Protein AF-A0A640TWN6-F1 (afdb_monomer)

Structure (mmCIF, N/CA/C/O backbone):
data_AF-A0A640TWN6-F1
#
_entry.id   AF-A0A640TWN6-F1
#
loop_
_atom_site.group_PDB
_atom_site.id
_atom_site.type_symbol
_atom_site.label_atom_id
_atom_site.label_alt_id
_atom_site.label_comp_id
_atom_site.label_asym_id
_atom_site.label_entity_id
_atom_site.label_seq_id
_atom_site.pdbx_PDB_ins_code
_atom_site.Cartn_x
_atom_site.Cartn_y
_atom_site.Cartn_z
_atom_site.occupancy
_atom_site.B_iso_or_equiv
_atom_site.auth_seq_id
_atom_site.auth_comp_id
_atom_site.auth_asym_id
_atom_site.auth_atom_id
_atom_site.pdbx_PDB_model_num
ATOM 1 N N . MET A 1 1 ? 8.113 14.421 -9.078 1.00 37.25 1 MET A N 1
ATOM 2 C CA . MET A 1 1 ? 9.208 13.517 -8.653 1.00 37.25 1 MET A CA 1
ATOM 3 C C . MET A 1 1 ? 10.520 14.207 -8.998 1.00 37.25 1 MET A C 1
ATOM 5 O O . MET A 1 1 ? 10.650 14.630 -10.138 1.00 37.25 1 MET A O 1
ATOM 9 N N . PHE A 1 2 ? 11.437 14.415 -8.048 1.00 28.30 2 PHE A N 1
ATOM 10 C CA . PHE A 1 2 ? 12.719 15.069 -8.345 1.00 28.30 2 PHE A CA 1
ATOM 11 C C . PHE A 1 2 ? 13.556 14.179 -9.283 1.00 28.30 2 PHE A C 1
ATOM 13 O O . PHE A 1 2 ? 13.726 12.994 -8.978 1.00 28.30 2 PHE A O 1
ATOM 20 N N . PRO A 1 3 ? 14.068 14.694 -10.416 1.00 33.91 3 PRO A N 1
ATOM 21 C CA . PRO A 1 3 ? 14.963 13.929 -11.277 1.00 33.91 3 PRO A CA 1
ATOM 22 C C . PRO A 1 3 ? 16.206 13.489 -10.488 1.00 33.91 3 PRO A C 1
ATOM 24 O O . PRO A 1 3 ? 16.876 14.318 -9.882 1.00 33.91 3 PRO A O 1
ATOM 27 N N . GLY A 1 4 ? 16.508 12.188 -10.480 1.00 40.34 4 GLY A N 1
ATOM 28 C CA . GLY A 1 4 ? 17.754 11.648 -9.913 1.00 40.34 4 GLY A CA 1
ATOM 29 C C . GLY A 1 4 ? 17.716 11.190 -8.449 1.00 40.34 4 GLY A C 1
ATOM 30 O O . GLY A 1 4 ? 18.694 10.609 -7.997 1.00 40.34 4 GLY A O 1
ATOM 31 N N . LEU A 1 5 ? 16.606 11.362 -7.721 1.00 41.44 5 LEU A N 1
ATOM 32 C CA . LEU A 1 5 ? 16.468 10.893 -6.334 1.00 41.44 5 LEU A CA 1
ATOM 33 C C . LEU A 1 5 ? 15.311 9.894 -6.208 1.00 41.44 5 LEU A C 1
ATOM 35 O O . LEU A 1 5 ? 14.142 10.276 -6.187 1.00 41.44 5 LEU A O 1
ATOM 39 N N . THR A 1 6 ? 15.640 8.604 -6.089 1.00 56.03 6 THR A N 1
ATOM 40 C CA . THR A 1 6 ? 14.695 7.597 -5.583 1.00 56.03 6 THR A CA 1
ATOM 41 C C . THR A 1 6 ? 14.869 7.543 -4.070 1.00 56.03 6 THR A C 1
ATOM 43 O O . THR A 1 6 ? 15.888 7.057 -3.595 1.00 56.03 6 THR A O 1
ATOM 46 N N . ARG A 1 7 ? 13.903 8.062 -3.307 1.00 61.28 7 ARG A N 1
ATOM 47 C CA . ARG A 1 7 ? 13.854 7.850 -1.854 1.00 61.28 7 ARG A CA 1
ATOM 48 C C . ARG A 1 7 ? 12.905 6.692 -1.565 1.00 61.28 7 ARG A C 1
ATOM 50 O O . ARG A 1 7 ? 11.763 6.721 -2.021 1.00 61.28 7 ARG A O 1
ATOM 57 N N . GLY A 1 8 ? 13.393 5.683 -0.849 1.00 62.00 8 GLY A N 1
ATOM 58 C CA . GLY A 1 8 ? 12.539 4.679 -0.223 1.00 62.00 8 GLY A CA 1
ATOM 59 C C . GLY A 1 8 ? 11.926 5.269 1.042 1.00 62.00 8 GLY A C 1
ATOM 60 O O . GLY A 1 8 ? 12.603 5.990 1.772 1.00 62.00 8 GLY A O 1
ATOM 61 N N . LEU A 1 9 ? 10.643 5.010 1.270 1.00 73.19 9 LEU A N 1
ATOM 62 C CA . LEU A 1 9 ? 10.047 5.200 2.590 1.00 73.19 9 LEU A CA 1
ATOM 63 C C . LEU A 1 9 ? 10.337 3.945 3.426 1.00 73.19 9 LEU A C 1
ATOM 65 O O . LEU A 1 9 ? 10.443 2.870 2.833 1.00 73.19 9 LEU A O 1
ATOM 69 N N . PRO A 1 10 ? 10.440 4.055 4.763 1.00 74.00 10 PRO A N 1
ATOM 70 C CA . PRO A 1 10 ? 10.691 2.902 5.633 1.00 74.00 10 PRO A CA 1
ATOM 71 C C . PRO A 1 10 ? 9.535 1.889 5.624 1.00 74.00 10 PRO A C 1
ATOM 73 O O . PRO A 1 10 ? 9.707 0.749 6.030 1.00 74.00 10 PRO A O 1
ATOM 76 N N . VAL A 1 11 ? 8.361 2.294 5.131 1.00 79.06 11 VAL A N 1
ATOM 77 C CA . VAL A 1 11 ? 7.188 1.440 4.926 1.00 79.06 11 VAL A CA 1
ATOM 78 C C . VAL A 1 11 ? 6.479 1.805 3.614 1.00 79.06 11 VAL A C 1
ATOM 80 O O . VAL A 1 11 ? 6.608 2.943 3.142 1.00 79.06 11 VAL A O 1
ATOM 83 N N . PRO A 1 12 ? 5.710 0.881 3.002 1.00 86.56 12 PRO A N 1
ATOM 84 C CA . PRO A 1 12 ? 4.922 1.186 1.812 1.00 86.56 12 PRO A CA 1
ATOM 85 C C . PRO A 1 12 ? 3.958 2.364 2.052 1.00 86.56 12 PRO A C 1
ATOM 87 O O . PRO A 1 12 ? 3.187 2.329 3.010 1.00 86.56 12 PRO A O 1
ATOM 90 N N . PRO A 1 13 ? 3.936 3.401 1.192 1.00 87.56 13 PRO A N 1
ATOM 91 C CA . PRO A 1 13 ? 2.955 4.474 1.318 1.00 87.56 13 PRO A CA 1
ATOM 92 C C . PRO A 1 13 ? 1.537 3.985 0.970 1.00 87.56 13 PRO A C 1
ATOM 94 O O . PRO A 1 13 ? 1.388 3.031 0.196 1.00 87.56 13 PRO A O 1
ATOM 97 N N . PRO A 1 14 ? 0.479 4.695 1.409 1.00 88.75 14 PRO A N 1
ATOM 98 C CA . PRO A 1 14 ? -0.906 4.350 1.076 1.00 88.75 14 PRO A CA 1
ATOM 99 C C . PRO A 1 14 ? -1.169 4.212 -0.429 1.00 88.75 14 PRO A C 1
ATOM 101 O O . PRO A 1 14 ? -1.920 3.335 -0.848 1.00 88.75 14 PRO A O 1
ATOM 104 N N . SER A 1 15 ? -0.519 5.026 -1.266 1.00 89.62 15 SER A N 1
ATOM 105 C CA . SER A 1 15 ? -0.602 4.904 -2.729 1.00 89.62 15 SER A CA 1
ATOM 106 C C . SER A 1 15 ? -0.089 3.560 -3.262 1.00 89.62 15 SER A C 1
ATOM 108 O O . SER A 1 15 ? -0.692 3.014 -4.188 1.00 89.62 15 SER A O 1
ATOM 110 N N . THR A 1 16 ? 0.966 2.993 -2.668 1.00 91.62 16 THR A N 1
ATOM 111 C CA . THR A 1 16 ? 1.458 1.648 -3.010 1.00 91.62 16 THR A CA 1
ATOM 112 C C . THR A 1 16 ? 0.412 0.594 -2.671 1.00 91.62 16 THR A C 1
ATOM 114 O O . THR A 1 16 ? 0.106 -0.253 -3.509 1.00 91.62 16 THR A O 1
ATOM 117 N N . VAL A 1 17 ? -0.195 0.684 -1.484 1.00 93.56 17 VAL A N 1
ATOM 118 C CA . VAL A 1 17 ? -1.254 -0.246 -1.066 1.00 93.56 17 VAL A CA 1
ATOM 119 C C . VAL A 1 17 ? -2.485 -0.109 -1.964 1.00 93.56 17 VAL A C 1
ATOM 121 O O . VAL A 1 17 ? -3.016 -1.114 -2.419 1.00 93.56 17 VAL A O 1
ATOM 124 N N . ARG A 1 18 ? -2.892 1.106 -2.351 1.00 93.44 18 ARG A N 1
ATOM 125 C CA . ARG A 1 18 ? -3.980 1.298 -3.331 1.00 93.44 18 ARG A CA 1
ATOM 126 C C . ARG A 1 18 ? -3.682 0.652 -4.678 1.00 93.44 18 ARG A C 1
ATOM 128 O O . ARG A 1 18 ? -4.575 0.045 -5.263 1.00 93.44 18 ARG A O 1
ATOM 135 N N . GLY A 1 19 ? -2.442 0.754 -5.155 1.00 94.00 19 GLY A N 1
ATOM 136 C CA . GLY A 1 19 ? -1.997 0.060 -6.363 1.00 94.00 19 GLY A CA 1
ATOM 137 C C . GLY A 1 19 ? -2.100 -1.462 -6.234 1.00 94.00 19 GLY A C 1
ATOM 138 O O . GLY A 1 19 ? -2.551 -2.123 -7.167 1.00 94.00 19 GLY A O 1
ATOM 139 N N . LEU A 1 20 ? -1.751 -2.011 -5.067 1.00 96.06 20 LEU A N 1
ATOM 140 C CA . LEU A 1 20 ? -1.912 -3.432 -4.751 1.00 96.06 20 LEU A CA 1
ATOM 141 C C . LEU A 1 20 ? -3.390 -3.858 -4.760 1.00 96.06 20 LEU A C 1
ATOM 143 O O . LEU A 1 20 ? -3.728 -4.862 -5.385 1.00 96.06 20 LEU A O 1
ATOM 147 N N . LEU A 1 21 ? -4.277 -3.093 -4.113 1.00 96.44 21 LEU A N 1
ATOM 148 C CA . LEU A 1 21 ? -5.715 -3.392 -4.085 1.00 96.44 21 LEU A CA 1
ATOM 149 C C . LEU A 1 21 ? -6.327 -3.339 -5.494 1.00 96.44 21 LEU A C 1
ATOM 151 O O . LEU A 1 21 ? -7.067 -4.242 -5.882 1.00 96.44 21 LEU A O 1
ATOM 155 N N . ALA A 1 22 ? -5.963 -2.324 -6.282 1.00 95.88 22 ALA A N 1
ATOM 156 C CA . ALA A 1 22 ? -6.355 -2.196 -7.683 1.00 95.88 22 ALA A CA 1
ATOM 157 C C . ALA A 1 22 ? -5.858 -3.382 -8.531 1.00 95.88 22 ALA A C 1
ATOM 159 O O . ALA A 1 22 ? -6.600 -3.903 -9.360 1.00 95.88 22 ALA A O 1
ATOM 160 N N . ALA A 1 23 ? -4.636 -3.872 -8.284 1.00 96.00 23 ALA A N 1
ATOM 161 C CA . ALA A 1 23 ? -4.098 -5.064 -8.942 1.00 96.00 23 ALA A CA 1
ATOM 162 C C . ALA A 1 23 ? -4.853 -6.349 -8.601 1.00 96.00 23 ALA A C 1
ATOM 164 O O . ALA A 1 23 ? -5.101 -7.173 -9.488 1.00 96.00 23 ALA A O 1
ATOM 165 N N . ALA A 1 24 ? -5.271 -6.502 -7.345 1.00 97.12 24 ALA A N 1
ATOM 166 C CA . ALA A 1 24 ? -6.106 -7.622 -6.941 1.00 97.12 24 ALA A CA 1
ATOM 167 C C . ALA A 1 24 ? -7.456 -7.594 -7.676 1.00 97.12 24 ALA A C 1
ATOM 169 O O . ALA A 1 24 ? -7.838 -8.591 -8.291 1.00 97.12 24 ALA A O 1
ATOM 170 N N . THR A 1 25 ? -8.153 -6.453 -7.665 1.00 97.50 25 THR A N 1
ATOM 171 C CA . THR A 1 25 ? -9.507 -6.323 -8.233 1.00 97.50 25 THR A CA 1
ATOM 172 C C . THR A 1 25 ? -9.540 -6.186 -9.754 1.00 97.50 25 THR A C 1
ATOM 174 O O . THR A 1 25 ? -10.562 -6.491 -10.367 1.00 97.50 25 THR A O 1
ATOM 177 N N . GLY A 1 26 ? -8.445 -5.746 -10.376 1.00 96.38 26 GLY A N 1
ATOM 178 C CA . GLY A 1 26 ? -8.407 -5.359 -11.787 1.00 96.38 26 GLY A CA 1
ATOM 179 C C . GLY A 1 26 ? -9.091 -4.020 -12.071 1.00 96.38 26 GLY A C 1
ATOM 180 O O . GLY A 1 26 ? -9.403 -3.730 -13.226 1.00 96.38 26 GLY A O 1
ATOM 181 N N . ALA A 1 27 ? -9.365 -3.220 -11.038 1.00 94.25 27 ALA A N 1
ATOM 182 C CA . ALA A 1 27 ? -9.891 -1.873 -11.197 1.00 94.25 27 ALA A CA 1
ATOM 183 C C . ALA A 1 27 ? -8.756 -0.897 -11.559 1.00 94.25 27 ALA A C 1
ATOM 185 O O . ALA A 1 27 ? -7.642 -1.051 -11.065 1.00 94.25 27 ALA A O 1
ATOM 186 N N . PRO A 1 28 ? -9.006 0.147 -12.368 1.00 89.88 28 PRO A N 1
ATOM 187 C CA . PRO A 1 28 ? -7.985 1.153 -12.679 1.00 89.88 28 PRO A CA 1
ATOM 188 C C . PRO A 1 28 ? -7.519 1.928 -11.435 1.00 89.88 28 PRO A C 1
ATOM 190 O O . PRO A 1 28 ? -6.378 2.383 -11.371 1.00 89.88 28 PRO A O 1
ATOM 193 N N . CYS A 1 29 ? -8.393 2.065 -10.438 1.00 88.88 29 CYS A N 1
ATOM 194 C CA . CYS A 1 29 ? -8.094 2.599 -9.117 1.00 88.88 29 CYS A CA 1
ATOM 195 C C . CYS A 1 29 ? -9.009 1.941 -8.073 1.00 88.88 29 CYS A C 1
ATOM 197 O O . CYS A 1 29 ? -10.123 1.533 -8.395 1.00 88.88 29 CYS A O 1
ATOM 199 N N . GLU A 1 30 ? -8.546 1.848 -6.823 1.00 92.44 30 GLU A N 1
ATOM 200 C CA . GLU A 1 30 ? -9.344 1.337 -5.703 1.00 92.44 30 GLU A CA 1
ATOM 201 C C . GLU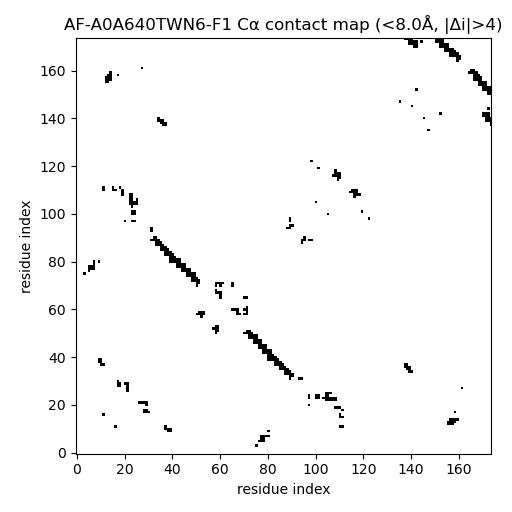 A 1 30 ? -9.425 2.399 -4.595 1.00 92.44 30 GLU A C 1
ATOM 203 O O . GLU A 1 30 ? -8.418 2.798 -3.989 1.00 92.44 30 GLU A O 1
ATOM 208 N N . SER A 1 31 ? -10.638 2.912 -4.380 1.00 87.62 31 SER A N 1
ATOM 209 C CA . SER A 1 31 ? -10.920 4.023 -3.465 1.00 87.62 31 SER A CA 1
ATOM 210 C C . SER A 1 31 ? -11.325 3.569 -2.069 1.00 87.62 31 SER A C 1
ATOM 212 O O . SER A 1 31 ? -11.431 4.420 -1.187 1.00 87.62 31 SER A O 1
ATOM 214 N N . LEU A 1 32 ? -11.522 2.262 -1.855 1.00 91.19 32 LEU A N 1
ATOM 215 C CA . LEU A 1 32 ? -11.826 1.695 -0.545 1.00 91.19 32 LEU A CA 1
ATOM 216 C C . LEU A 1 32 ? -10.888 2.269 0.533 1.00 91.19 32 LEU A C 1
ATOM 218 O O . LEU A 1 32 ? -9.668 2.360 0.347 1.00 91.19 32 LEU A O 1
ATOM 222 N N . ALA A 1 33 ? -11.473 2.714 1.644 1.00 88.88 33 ALA A N 1
ATOM 223 C CA . ALA A 1 33 ? -10.721 3.053 2.843 1.00 88.88 33 ALA A CA 1
ATOM 224 C C . ALA A 1 33 ? -10.194 1.763 3.479 1.00 88.88 33 ALA A C 1
ATOM 226 O O . ALA A 1 33 ? -10.912 0.771 3.533 1.00 88.88 33 ALA A O 1
ATOM 227 N N . PHE A 1 34 ? -8.955 1.771 3.954 1.00 90.25 34 PHE A N 1
ATOM 228 C CA . PHE A 1 34 ? -8.326 0.611 4.576 1.00 90.25 34 PHE A CA 1
ATOM 229 C C . PHE A 1 34 ? -7.481 1.054 5.768 1.00 90.25 34 PHE A C 1
ATOM 231 O O . PHE A 1 34 ? -6.969 2.174 5.782 1.00 90.25 34 PHE A O 1
ATOM 238 N N . GLY A 1 35 ? -7.328 0.162 6.744 1.00 87.44 35 GLY A N 1
ATOM 239 C CA . GLY A 1 35 ? -6.277 0.260 7.755 1.00 87.44 35 GLY A CA 1
ATOM 240 C C . GLY A 1 35 ? -5.032 -0.477 7.273 1.00 87.44 35 GLY A C 1
ATOM 241 O O . GLY A 1 35 ? -5.149 -1.442 6.51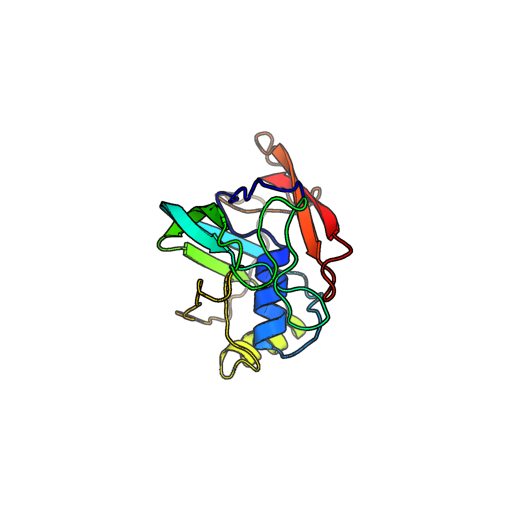5 1.00 87.44 35 GLY A O 1
ATOM 242 N N . MET A 1 36 ? -3.844 -0.060 7.707 1.00 87.69 36 MET A N 1
ATOM 243 C CA . MET A 1 36 ? -2.613 -0.791 7.405 1.00 87.69 36 MET A CA 1
ATOM 244 C C . MET A 1 36 ? -1.578 -0.692 8.521 1.00 87.69 36 MET A C 1
ATOM 246 O O . MET A 1 36 ? -1.474 0.329 9.196 1.00 87.69 36 MET A O 1
ATOM 250 N N . THR A 1 37 ? -0.776 -1.742 8.652 1.00 85.56 37 THR A N 1
ATOM 251 C CA . THR A 1 37 ? 0.495 -1.731 9.380 1.00 85.56 37 THR A CA 1
ATOM 252 C C . THR A 1 37 ? 1.535 -2.442 8.531 1.00 85.56 37 THR A C 1
ATOM 254 O O . THR A 1 37 ? 1.201 -3.352 7.764 1.00 85.56 37 THR A O 1
ATOM 257 N N . ALA A 1 38 ? 2.781 -2.002 8.626 1.00 86.69 38 ALA A N 1
ATOM 258 C CA . ALA A 1 38 ? 3.869 -2.606 7.888 1.00 86.69 38 ALA A CA 1
ATOM 259 C C . ALA A 1 38 ? 5.173 -2.513 8.667 1.00 86.69 38 ALA A C 1
ATOM 261 O O . ALA A 1 38 ? 5.394 -1.567 9.423 1.00 86.69 38 ALA A O 1
ATOM 262 N N . TRP A 1 39 ? 6.042 -3.480 8.420 1.00 86.31 39 TRP A N 1
ATOM 263 C CA . TRP A 1 39 ? 7.421 -3.485 8.881 1.00 86.31 39 TRP A CA 1
ATOM 264 C C . TRP A 1 39 ? 8.290 -4.208 7.848 1.00 86.31 39 TRP A C 1
ATOM 266 O O . TRP A 1 39 ? 7.781 -4.863 6.936 1.00 86.31 39 TRP A O 1
ATOM 276 N N . SER A 1 40 ? 9.603 -4.049 7.951 1.00 90.50 40 SER A N 1
ATOM 277 C CA . SER A 1 40 ? 10.572 -4.706 7.075 1.00 90.50 40 SER A CA 1
ATOM 278 C C . SER A 1 40 ? 11.703 -5.302 7.894 1.00 90.50 40 SER A C 1
ATOM 280 O O . SER A 1 40 ? 12.115 -4.712 8.891 1.00 90.50 40 SER A O 1
ATOM 282 N N . GLU A 1 41 ? 12.236 -6.432 7.446 1.00 93.19 41 GLU A N 1
ATOM 283 C CA . GLU A 1 41 ? 13.383 -7.098 8.078 1.00 93.19 41 GLU A CA 1
ATOM 284 C C . GLU A 1 41 ? 14.705 -6.349 7.855 1.00 93.19 41 GLU A C 1
ATOM 286 O O . GLU A 1 41 ? 15.650 -6.509 8.625 1.00 93.19 41 GLU A O 1
ATOM 291 N N . GLY A 1 42 ? 14.777 -5.515 6.816 1.00 90.75 42 GLY A N 1
ATOM 292 C CA . GLY A 1 42 ? 15.961 -4.718 6.517 1.00 90.75 42 GLY A CA 1
ATOM 293 C C . GLY A 1 42 ? 15.789 -3.821 5.298 1.00 90.75 42 GLY A C 1
ATOM 294 O O . GLY A 1 42 ? 14.717 -3.756 4.687 1.00 90.75 42 GLY A O 1
ATOM 295 N N . ASP A 1 43 ? 16.869 -3.138 4.941 1.00 92.31 43 ASP A N 1
ATOM 296 C CA . ASP A 1 43 ? 16.953 -2.240 3.799 1.00 92.31 43 ASP A CA 1
ATOM 297 C C . ASP A 1 43 ? 18.310 -2.344 3.086 1.00 92.31 43 ASP A C 1
ATOM 299 O O . ASP A 1 43 ? 19.279 -2.910 3.594 1.00 92.31 43 ASP A O 1
ATOM 303 N N . GLY A 1 44 ? 18.367 -1.826 1.862 1.00 90.50 44 GLY A N 1
ATOM 304 C CA . GLY A 1 44 ? 19.573 -1.829 1.046 1.00 90.50 44 GLY A CA 1
ATOM 305 C C . GLY A 1 44 ? 19.491 -0.870 -0.134 1.00 90.50 44 GLY A C 1
ATOM 306 O O . GLY A 1 44 ? 18.486 -0.188 -0.348 1.00 90.50 44 GLY A O 1
ATOM 307 N N . VAL A 1 45 ?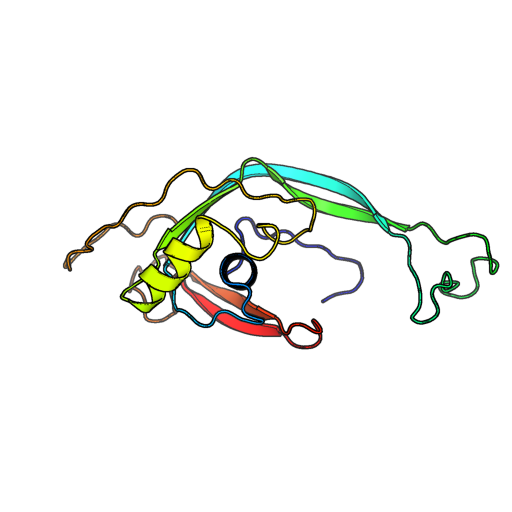 20.562 -0.816 -0.928 1.00 90.06 45 VAL A N 1
ATOM 308 C CA . VAL A 1 45 ? 20.640 0.003 -2.145 1.00 90.06 45 VAL A CA 1
ATOM 309 C C . VAL A 1 45 ? 21.057 -0.873 -3.316 1.00 90.06 45 VAL A C 1
ATOM 311 O O . VAL A 1 45 ? 22.124 -1.477 -3.297 1.00 90.06 45 VAL A O 1
ATOM 314 N N . ASP A 1 46 ? 20.210 -0.915 -4.339 1.00 87.06 46 ASP A N 1
ATOM 315 C CA . ASP A 1 46 ? 20.462 -1.615 -5.595 1.00 87.06 46 ASP A CA 1
ATOM 316 C C . ASP A 1 46 ? 21.042 -0.654 -6.646 1.00 87.06 46 ASP A C 1
ATOM 318 O O . ASP A 1 46 ? 20.714 0.539 -6.670 1.00 87.06 46 ASP A O 1
ATOM 322 N N . ALA A 1 47 ? 21.900 -1.169 -7.523 1.00 87.19 47 ALA A N 1
ATOM 323 C CA . ALA A 1 47 ? 22.421 -0.456 -8.681 1.00 87.19 47 ALA A CA 1
ATOM 324 C C . ALA A 1 47 ? 21.584 -0.823 -9.915 1.00 87.19 47 ALA A C 1
ATOM 326 O O . ALA A 1 47 ? 21.905 -1.741 -10.666 1.00 87.19 47 ALA A O 1
ATOM 327 N N . GLU A 1 48 ? 20.504 -0.077 -10.148 1.00 81.75 48 GLU A N 1
ATOM 328 C CA . GLU A 1 48 ? 19.608 -0.336 -11.271 1.00 81.75 48 GLU A CA 1
ATOM 329 C C . GLU A 1 48 ? 20.164 0.280 -12.559 1.00 81.75 48 GLU A C 1
ATOM 331 O O . GLU A 1 48 ? 20.531 1.458 -12.621 1.00 81.75 48 GLU A O 1
ATOM 336 N N . THR A 1 49 ? 20.163 -0.512 -13.624 1.00 81.50 49 THR A N 1
ATOM 337 C CA . THR A 1 49 ? 20.532 -0.045 -14.955 1.00 81.50 49 THR A CA 1
ATOM 338 C C . THR A 1 49 ? 19.313 0.537 -15.669 1.00 81.50 49 THR A C 1
ATOM 340 O O . THR A 1 49 ? 18.371 -0.171 -16.013 1.00 81.50 49 THR A O 1
ATOM 343 N N . TYR A 1 50 ? 19.324 1.847 -15.914 1.00 74.44 50 TYR A N 1
ATOM 344 C CA . TYR A 1 50 ? 18.263 2.553 -16.623 1.00 74.44 50 TYR A CA 1
ATOM 345 C C . TYR A 1 50 ? 18.615 2.741 -18.102 1.00 74.44 50 TYR A C 1
ATOM 347 O O . TYR A 1 50 ? 19.611 3.385 -18.444 1.00 74.44 50 TYR A O 1
ATOM 355 N N . HIS A 1 51 ? 17.751 2.225 -18.975 1.00 75.88 51 HIS A N 1
ATOM 356 C CA . HIS A 1 51 ? 17.831 2.397 -20.422 1.00 75.88 51 HIS A CA 1
ATOM 357 C C . HIS A 1 51 ? 16.742 3.382 -20.866 1.00 75.88 51 HIS A C 1
ATOM 359 O O . HIS A 1 51 ? 15.582 2.984 -20.977 1.00 75.88 51 HIS A O 1
ATOM 365 N N . PRO A 1 52 ? 17.061 4.670 -21.081 1.00 68.31 52 PRO A N 1
ATOM 366 C CA . PRO A 1 52 ? 16.079 5.609 -21.594 1.00 68.31 52 PRO A CA 1
ATOM 367 C C . PRO A 1 52 ? 15.666 5.200 -23.011 1.00 68.31 52 PRO A C 1
ATOM 369 O O . PRO A 1 52 ? 16.513 4.920 -23.861 1.00 68.31 52 PRO A O 1
ATOM 372 N N . ILE A 1 53 ? 14.358 5.189 -23.247 1.00 69.25 53 ILE A N 1
ATOM 373 C CA . ILE A 1 53 ? 13.738 4.987 -24.554 1.00 69.25 53 ILE A CA 1
ATOM 374 C C . ILE A 1 53 ? 12.735 6.131 -24.727 1.00 69.25 53 ILE A C 1
ATOM 376 O O . ILE A 1 53 ? 12.005 6.454 -23.787 1.00 69.25 53 ILE A O 1
ATOM 380 N N . ASP A 1 54 ? 12.752 6.799 -25.876 1.00 64.56 54 ASP A N 1
ATOM 381 C CA . ASP A 1 54 ? 11.792 7.846 -26.210 1.00 64.56 54 ASP A CA 1
ATOM 382 C C . ASP A 1 54 ? 10.459 7.258 -26.705 1.00 64.56 54 ASP A C 1
ATOM 384 O O . ASP A 1 54 ? 10.292 6.045 -26.839 1.00 64.56 54 ASP A O 1
ATOM 388 N N . ALA A 1 55 ? 9.482 8.125 -26.981 1.00 65.56 55 ALA A N 1
ATOM 389 C CA . ALA A 1 55 ? 8.156 7.709 -27.440 1.00 65.56 55 ALA A CA 1
ATOM 390 C C . ALA A 1 55 ? 8.165 6.970 -28.796 1.00 65.56 55 ALA A C 1
ATOM 392 O O . ALA A 1 55 ? 7.178 6.327 -29.141 1.00 65.56 55 ALA A O 1
ATOM 393 N N . THR A 1 56 ? 9.261 7.051 -29.557 1.00 69.12 56 THR A N 1
ATOM 394 C CA . THR A 1 56 ? 9.441 6.367 -30.846 1.00 69.12 56 THR A CA 1
ATOM 395 C C . THR A 1 56 ? 10.169 5.028 -30.713 1.00 69.12 56 THR A C 1
ATOM 397 O O . THR A 1 56 ? 10.368 4.335 -31.708 1.00 69.12 56 THR A O 1
ATOM 400 N N . GLY A 1 57 ? 10.555 4.636 -29.494 1.00 61.12 57 GLY A N 1
ATOM 401 C CA . GLY A 1 57 ? 11.332 3.422 -29.254 1.00 61.12 57 GLY A CA 1
ATOM 402 C C . GLY A 1 57 ? 12.842 3.609 -29.445 1.00 61.12 57 GLY A C 1
ATOM 403 O O . GLY A 1 57 ? 13.591 2.638 -29.337 1.00 61.12 57 GLY A O 1
ATOM 404 N N . LEU A 1 58 ? 13.308 4.832 -29.715 1.00 62.91 58 LEU A N 1
ATOM 405 C CA .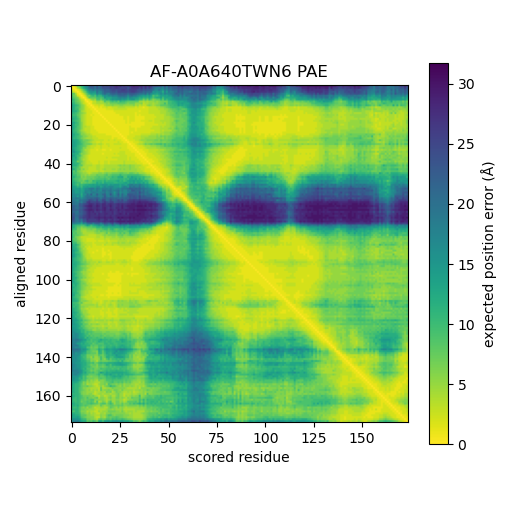 LEU A 1 58 ? 14.719 5.140 -29.935 1.00 62.91 58 LEU A CA 1
ATOM 406 C C . LEU A 1 58 ? 15.390 5.572 -28.629 1.00 62.91 58 LEU A C 1
ATOM 408 O O . LEU A 1 58 ? 14.746 6.037 -27.692 1.00 62.91 58 LEU A O 1
ATOM 412 N N . ASN A 1 59 ? 16.710 5.399 -28.537 1.00 57.69 59 ASN A N 1
ATOM 413 C CA . ASN A 1 59 ? 17.465 5.863 -27.375 1.00 57.69 59 ASN A CA 1
ATOM 414 C C . ASN A 1 59 ? 17.644 7.387 -27.480 1.00 57.69 59 ASN A C 1
ATOM 416 O O . ASN A 1 59 ? 18.365 7.833 -28.381 1.00 57.69 59 ASN A O 1
ATOM 420 N N . PRO A 1 60 ? 17.029 8.197 -26.598 1.00 59.06 60 PRO A N 1
ATOM 421 C CA . PRO A 1 60 ? 17.208 9.631 -26.653 1.00 59.06 60 PRO A CA 1
ATOM 422 C C . PRO A 1 60 ? 18.650 9.919 -26.251 1.00 59.06 60 PRO A C 1
ATOM 424 O O . PRO A 1 60 ? 19.064 9.653 -25.121 1.00 59.06 60 PRO A O 1
ATOM 427 N N . ALA A 1 61 ? 19.433 10.459 -27.182 1.00 55.09 61 ALA A N 1
ATOM 428 C CA . ALA A 1 61 ? 20.759 10.970 -26.886 1.00 55.09 61 ALA A CA 1
ATOM 429 C C . ALA A 1 61 ? 20.627 12.075 -25.828 1.00 55.09 61 ALA A C 1
ATOM 431 O O . ALA A 1 61 ? 20.313 13.224 -26.139 1.00 55.09 61 ALA A O 1
ATOM 432 N N . VAL A 1 62 ? 20.836 11.737 -24.555 1.00 49.56 62 VAL A N 1
ATOM 433 C CA . VAL A 1 62 ? 20.759 12.717 -23.472 1.00 49.56 62 VAL A CA 1
ATOM 434 C C . VAL A 1 62 ? 21.874 13.744 -23.694 1.00 49.56 62 VAL A C 1
ATOM 436 O O . VAL A 1 62 ? 23.061 13.411 -23.688 1.00 49.56 62 VAL A O 1
ATOM 439 N N . SER A 1 63 ? 21.493 15.008 -23.911 1.00 44.47 63 SER A N 1
ATOM 440 C CA . SER A 1 63 ? 22.407 16.159 -23.982 1.00 44.47 63 SER A CA 1
ATOM 441 C C . SER A 1 63 ? 23.444 16.132 -25.127 1.00 44.47 63 SER A C 1
ATOM 443 O O . SER A 1 63 ? 24.507 16.740 -24.999 1.00 44.47 63 SER A O 1
ATOM 445 N N . GLY A 1 64 ? 23.201 15.420 -26.234 1.00 44.88 64 GLY A N 1
ATOM 446 C CA . GLY A 1 64 ? 24.109 15.419 -27.400 1.00 44.88 64 GLY A CA 1
ATOM 447 C C . GLY A 1 64 ? 25.500 14.811 -27.147 1.00 44.88 64 GLY A C 1
ATOM 448 O O . GLY A 1 64 ? 26.377 14.890 -28.002 1.00 44.88 64 GLY A O 1
ATOM 449 N N . ARG A 1 65 ? 25.713 14.183 -25.982 1.00 46.09 65 ARG A N 1
ATOM 450 C CA . ARG A 1 65 ? 26.989 13.565 -25.574 1.00 46.09 65 ARG A CA 1
ATOM 451 C C . ARG A 1 65 ? 27.094 12.083 -25.920 1.00 46.09 65 ARG A C 1
ATOM 453 O O . ARG A 1 65 ? 28.133 11.466 -25.706 1.00 46.09 65 ARG A O 1
ATOM 460 N N . VAL A 1 66 ? 26.028 11.511 -26.465 1.00 49.03 66 VAL A N 1
ATOM 461 C CA . VAL A 1 66 ? 25.935 10.095 -26.801 1.00 49.03 66 VAL A CA 1
ATOM 462 C C . VAL A 1 66 ? 25.514 9.996 -28.265 1.00 49.03 66 VAL A C 1
ATOM 464 O O . VAL A 1 66 ? 24.461 10.507 -28.635 1.00 49.03 66 VAL A O 1
ATOM 467 N N . ARG A 1 67 ? 26.360 9.400 -29.121 1.00 45.88 67 ARG A N 1
ATOM 468 C CA . ARG A 1 67 ? 26.033 9.182 -30.543 1.00 45.88 67 ARG A CA 1
ATOM 469 C C . ARG A 1 67 ? 24.712 8.416 -30.648 1.00 45.88 67 ARG A C 1
ATOM 471 O O . ARG A 1 67 ? 24.540 7.418 -29.945 1.00 45.88 67 ARG A O 1
ATOM 478 N N . ALA A 1 68 ? 23.831 8.842 -31.556 1.00 44.84 68 ALA A N 1
ATOM 479 C CA . ALA A 1 68 ? 22.658 8.063 -31.946 1.00 44.84 68 ALA A CA 1
ATOM 480 C C . ALA A 1 68 ? 23.092 6.610 -32.229 1.00 44.84 68 ALA A C 1
ATOM 482 O O . ALA A 1 68 ? 24.015 6.379 -33.009 1.00 44.84 68 ALA A O 1
ATOM 483 N N . GLY A 1 69 ? 22.501 5.651 -31.512 1.00 46.75 69 GLY A N 1
ATOM 484 C CA . GLY A 1 69 ? 22.825 4.223 -31.618 1.00 46.75 69 GLY A CA 1
ATOM 485 C C . GLY A 1 69 ? 23.743 3.638 -30.533 1.00 46.75 69 GLY A C 1
ATOM 486 O O . GLY A 1 69 ? 23.763 2.421 -30.381 1.00 46.75 69 GLY A O 1
ATOM 487 N N . LYS A 1 70 ? 24.448 4.438 -29.717 1.00 46.69 70 LYS A N 1
ATOM 488 C CA . LYS A 1 70 ? 25.199 3.916 -28.556 1.00 46.69 70 LYS A CA 1
ATOM 489 C C . LYS A 1 70 ? 24.385 4.165 -27.293 1.00 46.69 70 LYS A C 1
ATOM 491 O O . LYS A 1 70 ? 24.518 5.211 -26.685 1.00 46.69 70 LYS A O 1
ATOM 496 N N . GLY A 1 71 ? 23.480 3.251 -26.947 1.00 51.44 71 GLY A N 1
ATOM 497 C CA . GLY A 1 71 ? 22.484 3.492 -25.904 1.00 51.44 71 GLY A CA 1
ATOM 498 C C . GLY A 1 71 ? 23.081 3.995 -24.585 1.00 51.44 71 GLY A C 1
ATOM 499 O O . GLY A 1 71 ? 23.957 3.352 -24.010 1.00 51.44 71 GLY A O 1
ATOM 500 N N . GLY A 1 72 ? 22.624 5.163 -24.124 1.00 57.34 72 GLY A N 1
ATOM 501 C CA . GLY A 1 72 ? 23.092 5.801 -22.895 1.00 57.34 72 GLY A CA 1
ATOM 502 C C . GLY A 1 72 ? 22.578 5.066 -21.663 1.00 57.34 72 GLY A C 1
ATOM 503 O O . GLY A 1 72 ? 21.621 5.499 -21.026 1.00 57.34 72 GLY A O 1
ATOM 504 N N . MET A 1 73 ? 23.185 3.926 -21.352 1.00 66.62 73 MET A N 1
ATOM 505 C CA . MET A 1 73 ? 22.942 3.191 -20.120 1.00 66.62 73 MET A CA 1
ATOM 506 C C . MET A 1 73 ? 23.302 4.081 -18.925 1.00 66.62 73 MET A C 1
ATOM 508 O O . MET A 1 73 ? 24.441 4.527 -18.803 1.00 66.62 73 MET A O 1
ATOM 512 N N . THR A 1 74 ? 22.331 4.365 -18.059 1.00 74.25 74 THR A N 1
ATOM 513 C CA . THR A 1 74 ? 22.548 5.168 -16.850 1.00 74.25 74 THR A CA 1
ATOM 514 C C . THR A 1 74 ? 22.385 4.283 -15.626 1.00 74.25 74 THR A C 1
ATOM 516 O O . THR A 1 74 ? 21.302 3.753 -15.400 1.00 74.25 74 THR A O 1
ATOM 519 N N . LEU A 1 75 ? 23.428 4.148 -14.812 1.00 76.00 75 LEU A N 1
ATOM 520 C CA . LEU A 1 75 ? 23.309 3.505 -13.503 1.00 76.00 75 LEU A CA 1
ATOM 521 C C . LEU A 1 75 ? 22.577 4.433 -12.529 1.00 76.00 75 LEU A C 1
ATOM 523 O O . LEU A 1 75 ? 22.850 5.635 -12.474 1.00 76.00 75 LEU A O 1
ATOM 527 N N . ARG A 1 76 ? 21.641 3.880 -11.759 1.00 78.38 76 ARG A N 1
ATOM 528 C CA . ARG A 1 76 ? 20.887 4.586 -10.723 1.00 78.38 76 ARG A CA 1
ATOM 529 C C . ARG A 1 76 ? 20.939 3.809 -9.417 1.00 78.38 76 ARG A C 1
ATOM 531 O O . ARG A 1 76 ? 20.530 2.656 -9.368 1.00 78.38 76 ARG A O 1
ATOM 538 N N . SER A 1 77 ? 21.353 4.473 -8.345 1.00 82.38 77 SER A N 1
ATOM 539 C CA . SER A 1 77 ? 21.207 3.938 -6.991 1.00 82.38 77 SER A CA 1
ATOM 540 C C . SER A 1 77 ? 19.739 3.971 -6.572 1.00 82.38 77 SER A C 1
ATOM 542 O O . SER A 1 77 ? 19.088 5.021 -6.633 1.00 82.38 77 SER A O 1
ATOM 544 N N . ARG A 1 78 ? 19.207 2.827 -6.141 1.00 83.00 78 ARG A N 1
ATOM 545 C CA . ARG A 1 78 ? 17.818 2.683 -5.710 1.00 83.00 78 ARG A CA 1
ATOM 546 C C . ARG A 1 78 ? 17.708 1.997 -4.355 1.00 83.00 78 ARG A C 1
ATOM 548 O O . ARG A 1 78 ? 17.913 0.789 -4.279 1.00 83.00 78 ARG A O 1
ATOM 555 N N . PRO A 1 79 ? 17.287 2.729 -3.314 1.00 87.94 79 PRO A N 1
ATOM 556 C CA . PRO A 1 79 ? 16.942 2.122 -2.038 1.00 87.94 79 PRO A CA 1
ATOM 557 C C . PRO A 1 79 ? 15.822 1.088 -2.193 1.00 87.94 79 PRO A C 1
ATOM 559 O O . PRO A 1 79 ? 14.903 1.283 -2.998 1.00 87.94 79 PRO A O 1
ATOM 562 N N . PHE A 1 80 ? 15.868 0.007 -1.426 1.00 88.56 80 PHE A N 1
ATOM 563 C CA . PHE A 1 80 ? 14.811 -0.997 -1.319 1.00 88.56 80 PHE A CA 1
ATOM 564 C C . PHE A 1 80 ? 14.703 -1.529 0.109 1.00 88.56 80 PHE A C 1
ATOM 566 O O . PHE A 1 80 ? 15.633 -1.392 0.896 1.00 88.56 80 PHE A O 1
ATOM 573 N N . LEU A 1 81 ? 13.547 -2.111 0.420 1.00 90.44 81 LEU A N 1
ATOM 574 C CA . LEU A 1 81 ? 13.297 -2.822 1.670 1.00 90.44 81 LEU A CA 1
ATOM 575 C C . LEU A 1 81 ? 13.308 -4.327 1.389 1.00 90.44 81 LEU A C 1
ATOM 577 O O . LEU A 1 81 ? 12.851 -4.757 0.327 1.00 90.44 81 LEU A O 1
ATOM 581 N N . THR A 1 82 ? 13.795 -5.117 2.340 1.00 91.31 82 THR A N 1
ATOM 582 C CA . THR A 1 82 ? 13.812 -6.586 2.296 1.00 91.31 82 THR A CA 1
ATOM 583 C C . THR A 1 82 ? 12.846 -7.163 3.317 1.00 91.31 82 THR A C 1
ATOM 585 O O . THR A 1 82 ? 12.729 -6.614 4.411 1.00 91.31 82 THR A O 1
ATOM 588 N N . GLY A 1 83 ? 12.180 -8.272 2.976 1.00 91.62 83 GLY A N 1
ATOM 589 C CA . GLY A 1 83 ? 11.259 -8.948 3.898 1.00 91.62 83 GLY A CA 1
ATOM 590 C C . GLY A 1 83 ? 10.160 -8.004 4.382 1.00 91.62 83 GLY A C 1
ATOM 591 O O . GLY A 1 83 ? 10.026 -7.773 5.577 1.00 91.62 83 GLY A O 1
ATOM 592 N N . VAL A 1 84 ? 9.450 -7.352 3.452 1.00 91.75 84 VAL A N 1
ATOM 593 C CA . VAL A 1 84 ? 8.376 -6.415 3.806 1.00 91.75 84 VAL A CA 1
ATOM 594 C C . VAL A 1 84 ? 7.127 -7.197 4.184 1.00 91.75 84 VAL A C 1
ATOM 596 O O . VAL A 1 84 ? 6.548 -7.891 3.348 1.00 91.75 84 VAL A O 1
ATOM 599 N N . HIS A 1 85 ? 6.674 -6.996 5.414 1.00 92.38 85 HIS A N 1
ATOM 600 C CA . HIS A 1 85 ? 5.440 -7.547 5.953 1.00 92.38 85 HIS A CA 1
ATOM 601 C C . HIS A 1 85 ? 4.379 -6.453 5.985 1.00 92.38 85 HIS A C 1
ATOM 603 O O . HIS A 1 85 ? 4.605 -5.371 6.529 1.00 92.38 85 HIS A O 1
ATOM 609 N N . LEU A 1 86 ? 3.223 -6.714 5.375 1.00 91.69 86 LEU A N 1
ATOM 610 C CA . LEU A 1 86 ? 2.114 -5.766 5.265 1.00 91.69 86 LEU A CA 1
ATOM 611 C C . LEU A 1 86 ? 0.809 -6.448 5.675 1.00 91.69 86 LEU A C 1
ATOM 613 O O . LEU A 1 86 ? 0.363 -7.386 5.016 1.00 91.69 86 LEU A O 1
ATOM 617 N N . THR A 1 87 ? 0.145 -5.889 6.682 1.00 91.94 87 THR A N 1
ATOM 618 C CA . THR A 1 87 ? -1.223 -6.261 7.055 1.00 91.94 87 THR A CA 1
ATOM 619 C C . THR A 1 87 ? -2.169 -5.142 6.650 1.00 91.94 87 THR A C 1
ATOM 621 O O . THR A 1 87 ? -1.920 -3.971 6.941 1.00 91.94 87 THR A O 1
ATOM 624 N N . VAL A 1 88 ? -3.262 -5.501 5.971 1.00 92.06 88 VAL A N 1
ATOM 625 C CA . VAL A 1 88 ? -4.285 -4.558 5.506 1.00 92.06 88 VAL A CA 1
ATOM 626 C C . VAL A 1 88 ? -5.647 -4.978 6.040 1.00 92.06 88 VAL A C 1
ATOM 628 O O . VAL A 1 88 ? -6.098 -6.096 5.795 1.00 92.06 88 VAL A O 1
ATOM 631 N N . TRP A 1 89 ? -6.326 -4.058 6.719 1.00 92.31 89 TRP A N 1
ATOM 632 C CA . TRP A 1 89 ? -7.703 -4.236 7.170 1.00 92.31 89 TRP A CA 1
ATOM 633 C C . TRP A 1 89 ? -8.660 -3.591 6.175 1.00 92.31 89 TRP A C 1
ATOM 635 O O . TRP A 1 89 ? -8.561 -2.398 5.878 1.00 92.31 89 TRP A O 1
ATOM 645 N N . LEU A 1 90 ? -9.592 -4.393 5.664 1.00 94.19 90 LEU A N 1
ATOM 646 C CA . LEU A 1 90 ? -10.542 -4.007 4.626 1.00 94.19 90 LEU A CA 1
ATOM 647 C C . LEU A 1 90 ? -11.961 -4.004 5.223 1.00 94.19 90 LEU A C 1
ATOM 649 O O . LEU A 1 90 ? -12.523 -5.078 5.434 1.00 94.19 90 LEU A O 1
ATOM 653 N N . PRO A 1 91 ? -12.540 -2.831 5.531 1.00 92.62 91 PRO A N 1
ATOM 654 C CA . PRO A 1 91 ? -13.787 -2.743 6.276 1.00 92.62 91 PRO A CA 1
ATOM 655 C C . PRO A 1 91 ? -15.025 -3.016 5.411 1.00 92.62 91 PRO A C 1
ATOM 657 O O . PRO A 1 91 ? -15.139 -2.567 4.266 1.00 92.62 91 PRO A O 1
ATOM 660 N N . GLY A 1 92 ? -16.005 -3.688 6.017 1.00 92.69 92 GLY A N 1
ATOM 661 C CA . GLY A 1 92 ? -17.358 -3.842 5.486 1.00 92.69 92 GLY A CA 1
ATOM 662 C C . GLY A 1 92 ? -17.464 -4.657 4.193 1.00 92.69 92 GLY A C 1
ATOM 663 O O . GLY A 1 92 ? -16.539 -5.346 3.765 1.00 92.69 92 GLY A O 1
ATOM 664 N N . ARG A 1 93 ? -18.630 -4.555 3.542 1.00 93.00 93 ARG A N 1
ATOM 665 C CA . ARG A 1 93 ? -18.970 -5.351 2.347 1.00 93.00 93 ARG A CA 1
ATOM 666 C C . ARG A 1 93 ? -18.048 -5.085 1.155 1.00 93.00 93 ARG A C 1
ATOM 668 O O . ARG A 1 93 ? -17.709 -6.012 0.418 1.00 93.00 93 ARG A O 1
ATOM 675 N N . GLU A 1 94 ? -17.628 -3.834 0.970 1.00 93.88 94 GLU A N 1
ATOM 676 C CA . GLU A 1 94 ? -16.646 -3.483 -0.061 1.00 93.88 94 GLU A CA 1
ATOM 677 C C . GLU A 1 94 ? -15.269 -4.072 0.260 1.00 93.88 94 GLU A C 1
ATOM 679 O O . GLU A 1 94 ? -14.583 -4.561 -0.638 1.00 93.88 94 GLU A O 1
ATOM 684 N N . GLY A 1 95 ? -14.898 -4.127 1.542 1.00 95.19 95 GLY A N 1
ATOM 685 C CA . GLY A 1 95 ? -13.717 -4.849 1.990 1.00 95.19 95 GLY A CA 1
ATOM 686 C C . GLY A 1 95 ? -13.761 -6.332 1.639 1.00 95.19 95 GLY A C 1
ATOM 687 O O . GLY A 1 95 ? -12.814 -6.843 1.041 1.00 95.19 95 GLY A O 1
ATOM 688 N N . ASP A 1 96 ? -14.890 -7.004 1.879 1.00 94.56 96 ASP A N 1
ATOM 689 C CA . ASP A 1 96 ? -15.082 -8.410 1.499 1.00 94.56 96 ASP A CA 1
ATOM 690 C C . ASP A 1 96 ? -14.998 -8.636 -0.022 1.00 94.56 96 ASP A C 1
ATOM 692 O O . ASP A 1 96 ? -14.548 -9.692 -0.484 1.00 94.56 96 ASP A O 1
ATOM 696 N N . ARG A 1 97 ? -15.448 -7.670 -0.839 1.00 95.31 97 ARG A N 1
ATOM 697 C CA . ARG A 1 97 ? -15.287 -7.704 -2.306 1.00 95.31 97 ARG A CA 1
ATOM 698 C C . ARG A 1 97 ? -13.806 -7.704 -2.683 1.00 95.31 97 ARG A C 1
ATOM 700 O O . ARG A 1 97 ? -13.379 -8.561 -3.457 1.00 95.31 97 ARG A O 1
ATOM 707 N N . VAL A 1 98 ? -13.029 -6.782 -2.119 1.00 96.50 98 VAL A N 1
ATOM 708 C CA . VAL A 1 98 ? -11.592 -6.650 -2.398 1.00 96.50 98 VAL A CA 1
ATOM 709 C C . VAL A 1 98 ? -10.810 -7.854 -1.855 1.00 96.50 98 VAL A C 1
ATOM 711 O O . VAL A 1 98 ? -10.010 -8.442 -2.582 1.00 96.50 98 VAL A O 1
ATOM 714 N N . ALA A 1 99 ? -11.097 -8.304 -0.631 1.00 95.75 99 ALA A N 1
ATOM 715 C CA . ALA A 1 99 ? -10.453 -9.460 -0.004 1.00 95.75 99 ALA A CA 1
ATOM 716 C C . ALA A 1 99 ? -10.627 -10.753 -0.823 1.00 95.75 99 ALA A C 1
ATOM 718 O O . ALA A 1 99 ? -9.698 -11.556 -0.945 1.00 95.75 99 ALA A O 1
ATOM 719 N N . ARG A 1 100 ? -11.799 -10.952 -1.445 1.00 95.56 100 ARG A N 1
ATOM 720 C CA . ARG A 1 100 ? -12.043 -12.090 -2.349 1.00 95.56 100 ARG A CA 1
ATOM 721 C C . ARG A 1 100 ? -11.182 -12.037 -3.611 1.00 95.56 100 ARG A C 1
ATOM 723 O O . ARG A 1 100 ? -10.752 -13.094 -4.077 1.00 95.56 100 ARG A O 1
ATOM 730 N N . ALA A 1 101 ? -10.891 -10.847 -4.134 1.00 96.62 101 ALA A N 1
ATOM 731 C CA . ALA A 1 101 ? -10.087 -10.680 -5.344 1.00 96.62 101 ALA A CA 1
ATOM 732 C C . ALA A 1 101 ? -8.644 -11.191 -5.169 1.00 96.62 101 ALA A C 1
ATOM 734 O O . ALA A 1 101 ? -8.072 -11.755 -6.098 1.00 96.62 101 ALA A O 1
ATOM 735 N N . PHE A 1 102 ? -8.095 -11.145 -3.949 1.00 96.00 102 PHE A N 1
ATOM 736 C CA . PHE A 1 102 ? -6.780 -11.718 -3.633 1.00 96.00 102 PHE A CA 1
ATOM 737 C C . PHE A 1 102 ? -6.687 -13.243 -3.812 1.00 96.00 102 PHE A C 1
ATOM 739 O O . PHE A 1 102 ? -5.584 -13.784 -3.803 1.00 96.00 102 PHE A O 1
ATOM 746 N N . ARG A 1 103 ? -7.804 -13.972 -3.966 1.00 94.25 103 ARG A N 1
ATOM 747 C CA . ARG A 1 103 ? -7.768 -15.410 -4.302 1.00 94.25 103 ARG A CA 1
ATOM 748 C C . ARG A 1 103 ? -7.341 -15.656 -5.746 1.00 94.25 103 ARG A C 1
ATOM 750 O O . ARG A 1 103 ? -6.737 -16.685 -6.028 1.00 94.25 103 ARG A O 1
ATOM 757 N N . ARG A 1 104 ? -7.701 -14.745 -6.652 1.00 95.69 104 ARG A N 1
ATOM 758 C CA . ARG A 1 104 ? -7.382 -14.797 -8.084 1.00 95.69 104 ARG A CA 1
ATOM 759 C C . ARG A 1 104 ? -7.154 -13.369 -8.595 1.00 95.69 104 ARG A C 1
ATOM 761 O O . ARG A 1 104 ? -8.047 -12.823 -9.248 1.00 95.69 104 ARG A O 1
ATOM 768 N N . PRO A 1 105 ? -5.998 -12.761 -8.268 1.00 96.62 105 PRO A N 1
ATOM 769 C CA . PRO A 1 105 ? -5.676 -11.405 -8.692 1.00 96.62 105 PRO A CA 1
ATOM 770 C C . PRO A 1 105 ? -5.767 -11.247 -10.208 1.00 96.62 105 PRO A C 1
ATOM 772 O O . PRO A 1 105 ? -5.381 -12.147 -10.956 1.00 96.62 105 PRO A O 1
ATOM 775 N N . ARG A 1 106 ? -6.268 -10.099 -10.670 1.00 97.31 106 ARG A N 1
ATOM 776 C CA . ARG A 1 106 ? -6.368 -9.799 -12.109 1.00 97.31 106 ARG A CA 1
ATOM 777 C C . 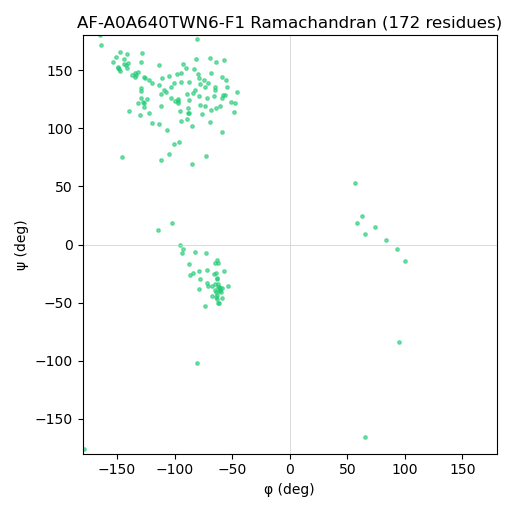ARG A 1 106 ? -5.028 -9.374 -12.706 1.00 97.31 106 ARG A C 1
ATOM 779 O O . ARG A 1 106 ? -4.784 -9.643 -13.879 1.00 97.31 106 ARG A O 1
ATOM 786 N N . TRP A 1 107 ? -4.169 -8.750 -11.902 1.00 95.31 107 TRP A N 1
ATOM 787 C CA . TRP A 1 107 ? -2.798 -8.388 -12.259 1.00 95.31 107 TRP A CA 1
ATOM 788 C C . TRP A 1 107 ? -1.805 -8.895 -11.210 1.00 95.31 107 TRP A C 1
ATOM 790 O O . TRP A 1 107 ? -2.186 -9.252 -10.095 1.00 95.31 107 TRP A O 1
ATOM 800 N N . ALA A 1 108 ? -0.518 -8.912 -11.568 1.00 94.81 108 ALA A N 1
ATOM 801 C CA . ALA A 1 108 ? 0.549 -9.282 -10.645 1.00 94.81 108 ALA A CA 1
ATOM 802 C C . ALA A 1 108 ? 0.547 -8.367 -9.410 1.00 94.81 108 ALA A C 1
ATOM 804 O O . ALA A 1 108 ? 0.550 -7.136 -9.529 1.00 94.81 108 ALA A O 1
ATOM 805 N N . LEU A 1 109 ? 0.550 -8.984 -8.229 1.00 96.19 109 LEU A N 1
ATOM 806 C CA . LEU A 1 109 ? 0.601 -8.282 -6.954 1.00 96.19 109 LEU A CA 1
ATOM 807 C C . LEU A 1 109 ? 2.040 -7.846 -6.664 1.00 96.19 109 LEU A C 1
ATOM 809 O O . LEU A 1 109 ? 2.963 -8.659 -6.717 1.00 96.19 109 LEU A O 1
ATOM 813 N N . ARG A 1 110 ? 2.217 -6.559 -6.365 1.00 94.38 110 ARG A N 1
ATOM 814 C CA . ARG A 1 110 ? 3.528 -5.942 -6.142 1.00 94.38 110 ARG A CA 1
ATOM 815 C C . ARG A 1 110 ? 3.469 -4.783 -5.154 1.00 94.38 110 ARG A C 1
ATOM 817 O O . ARG A 1 110 ? 2.457 -4.083 -5.094 1.00 94.38 110 ARG A O 1
ATOM 824 N N . LEU A 1 111 ? 4.574 -4.527 -4.458 1.00 90.19 111 LEU A N 1
ATOM 825 C CA . LEU A 1 111 ? 4.752 -3.375 -3.568 1.00 90.19 111 LEU A CA 1
ATOM 826 C C . LEU A 1 111 ? 5.656 -2.324 -4.215 1.00 90.19 111 LEU A C 1
ATOM 828 O O . LEU A 1 111 ? 6.826 -2.170 -3.891 1.00 90.19 111 LEU A O 1
ATOM 832 N N . GLY A 1 112 ? 5.082 -1.555 -5.140 1.00 85.88 112 GLY A N 1
ATOM 833 C CA . GLY A 1 112 ? 5.778 -0.463 -5.818 1.00 85.88 112 GLY A CA 1
ATOM 834 C C . GLY A 1 112 ? 6.384 -0.903 -7.149 1.00 85.88 112 GLY A C 1
ATOM 835 O O . GLY A 1 112 ? 5.770 -0.684 -8.204 1.00 85.88 112 GLY A O 1
ATOM 836 N N . ARG A 1 113 ? 7.583 -1.498 -7.137 1.00 84.44 113 ARG A N 1
ATOM 837 C CA . ARG A 1 113 ? 8.286 -1.885 -8.377 1.00 84.44 113 ARG A CA 1
ATOM 838 C C . ARG A 1 113 ? 7.770 -3.207 -8.934 1.00 84.44 113 ARG A C 1
ATOM 840 O O . ARG A 1 113 ? 7.152 -3.995 -8.235 1.00 84.44 113 ARG A O 1
ATOM 847 N N . SER A 1 114 ? 8.011 -3.449 -10.221 1.00 84.31 114 SER A N 1
ATOM 848 C CA . SER A 1 114 ? 7.608 -4.692 -10.898 1.00 84.31 114 SER A CA 1
ATOM 849 C C . SER A 1 114 ? 8.302 -5.942 -10.355 1.00 84.31 114 SER A C 1
ATOM 851 O O . SER A 1 114 ? 7.751 -7.027 -10.489 1.00 84.31 114 SER A O 1
ATOM 853 N N . GLN A 1 115 ? 9.481 -5.784 -9.753 1.00 85.50 115 GLN A N 1
ATOM 854 C CA . GLN A 1 115 ? 10.264 -6.866 -9.149 1.00 85.50 115 GLN A CA 1
ATOM 855 C C . GLN A 1 115 ? 9.904 -7.145 -7.681 1.00 85.50 115 GLN A C 1
ATOM 857 O O . GLN A 1 115 ? 10.219 -8.215 -7.172 1.00 85.50 115 GLN A O 1
ATOM 862 N N . ASP A 1 116 ? 9.210 -6.215 -7.017 1.00 89.81 116 ASP A N 1
ATOM 863 C CA . ASP A 1 116 ? 8.850 -6.314 -5.599 1.00 89.81 116 ASP A CA 1
ATOM 864 C C . ASP A 1 116 ? 7.544 -7.129 -5.472 1.00 89.81 116 ASP A C 1
ATOM 866 O O . ASP A 1 116 ? 6.471 -6.574 -5.221 1.00 89.81 116 ASP A O 1
ATOM 870 N N . LEU A 1 117 ? 7.617 -8.434 -5.762 1.00 93.31 117 LEU A N 1
ATOM 871 C CA . LEU A 1 117 ? 6.466 -9.346 -5.808 1.00 93.31 117 LEU A CA 1
ATOM 872 C C . LEU A 1 117 ? 5.861 -9.598 -4.423 1.00 93.31 117 LEU A C 1
ATOM 874 O O . LEU A 1 117 ? 6.562 -9.653 -3.418 1.00 93.31 117 LEU A O 1
ATOM 878 N N . VAL A 1 118 ? 4.542 -9.802 -4.391 1.00 95.06 118 VAL A N 1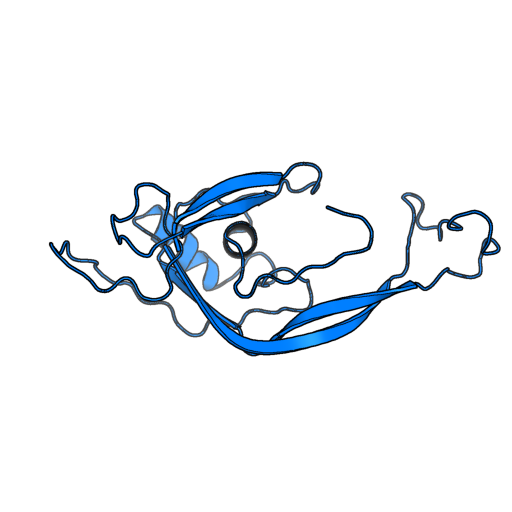
ATOM 879 C CA . VAL A 1 118 ? 3.792 -10.070 -3.157 1.00 95.06 118 VAL A CA 1
ATOM 880 C C . VAL A 1 118 ? 3.313 -11.510 -3.110 1.00 95.06 118 VAL A C 1
ATOM 882 O O . VAL A 1 118 ? 2.675 -12.001 -4.044 1.00 95.06 118 VAL A O 1
ATOM 885 N N . HIS A 1 119 ? 3.538 -12.144 -1.964 1.00 93.75 119 HIS A N 1
ATOM 886 C CA . HIS A 1 119 ? 2.890 -13.385 -1.572 1.00 93.75 119 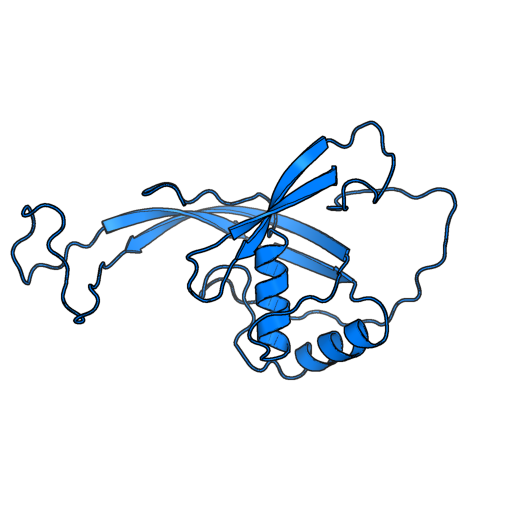HIS A CA 1
ATOM 887 C C . HIS A 1 119 ? 1.793 -13.092 -0.539 1.00 93.75 119 HIS A C 1
ATOM 889 O O . HIS A 1 119 ? 1.994 -12.298 0.375 1.00 93.75 119 HIS A O 1
ATOM 895 N N . VAL A 1 120 ? 0.616 -13.703 -0.696 1.00 95.12 120 VAL A N 1
ATOM 896 C CA . VAL A 1 120 ? -0.495 -13.547 0.255 1.00 95.12 120 VAL A CA 1
ATOM 897 C C . VAL A 1 120 ? -0.434 -14.690 1.257 1.00 95.12 120 VAL A C 1
ATOM 899 O O . VAL A 1 120 ? -0.811 -15.808 0.913 1.00 95.12 120 VAL A O 1
ATOM 902 N N . GLU A 1 121 ? -0.008 -14.397 2.483 1.00 93.94 121 GLU A N 1
ATOM 903 C CA . GLU A 1 121 ? 0.120 -15.405 3.542 1.00 93.94 121 GLU A CA 1
ATOM 904 C C . GLU A 1 121 ? -1.237 -15.845 4.096 1.00 93.94 121 GLU A C 1
ATOM 906 O O . GLU A 1 121 ? -1.566 -17.030 4.122 1.00 93.94 121 GLU A O 1
ATOM 911 N N . ALA A 1 122 ? -2.059 -14.882 4.516 1.00 93.56 122 ALA A N 1
ATOM 912 C CA . ALA A 1 122 ? -3.312 -15.157 5.199 1.00 93.56 122 ALA A CA 1
ATOM 913 C C . ALA A 1 122 ? -4.416 -14.185 4.789 1.00 93.56 122 ALA A C 1
ATOM 915 O O . ALA A 1 122 ? -4.187 -13.051 4.367 1.00 93.56 122 ALA A O 1
ATOM 916 N N . ARG A 1 123 ? -5.655 -14.658 4.926 1.00 92.94 123 ARG A N 1
ATOM 917 C CA . ARG A 1 123 ? -6.870 -13.850 4.824 1.00 92.94 123 ARG A CA 1
ATOM 918 C C . ARG A 1 123 ? -7.819 -14.332 5.905 1.00 92.94 123 ARG A C 1
ATOM 920 O O . ARG A 1 123 ? -8.278 -15.471 5.836 1.00 92.94 123 ARG A O 1
ATOM 927 N N . ALA A 1 124 ? -8.113 -13.469 6.862 1.00 93.38 124 ALA A N 1
ATOM 928 C CA . ALA A 1 124 ? -9.040 -13.754 7.943 1.00 93.38 124 ALA A CA 1
ATOM 929 C C . ALA A 1 124 ? -10.119 -12.674 7.983 1.00 93.38 124 ALA A C 1
ATOM 931 O O . ALA A 1 124 ? -9.840 -11.502 7.730 1.00 93.38 124 ALA A O 1
ATOM 932 N N . GLN A 1 125 ? -11.347 -13.080 8.294 1.00 92.62 125 GLN A N 1
ATOM 933 C CA . GLN A 1 125 ? -12.359 -12.136 8.747 1.00 92.62 125 GLN A CA 1
ATOM 934 C C . GLN A 1 125 ? -12.165 -11.937 10.245 1.00 92.62 125 GLN A C 1
ATOM 936 O O . GLN A 1 125 ? -12.035 -12.905 10.992 1.00 92.62 125 GLN A O 1
ATOM 941 N N . VAL A 1 126 ? -12.124 -10.677 10.657 1.00 91.38 126 VAL A N 1
ATOM 942 C CA . VAL A 1 126 ? -12.022 -10.273 12.056 1.00 91.38 126 VAL A CA 1
ATOM 943 C C . VAL A 1 126 ? -13.148 -9.295 12.351 1.00 91.38 126 VAL A C 1
ATOM 945 O O . VAL A 1 126 ? -13.517 -8.492 11.492 1.00 91.38 126 VAL A O 1
ATOM 948 N N . VAL A 1 127 ? -13.698 -9.374 13.556 1.00 89.69 127 VAL A N 1
ATOM 949 C CA . VAL A 1 127 ? -14.641 -8.383 14.072 1.00 89.69 127 VAL A CA 1
ATOM 950 C C . VAL A 1 127 ? -13.843 -7.464 14.984 1.00 89.69 127 VAL A C 1
ATOM 952 O O . VAL A 1 127 ? -13.165 -7.940 15.889 1.00 89.69 127 VAL A O 1
ATOM 955 N N . LEU A 1 128 ? -13.866 -6.164 14.694 1.00 84.88 128 LEU A N 1
ATOM 956 C CA . LEU A 1 128 ? -13.291 -5.159 15.580 1.00 84.88 128 LEU A CA 1
ATOM 957 C C . LEU A 1 128 ? -14.377 -4.712 16.552 1.00 84.88 128 LEU A C 1
ATOM 959 O O . LEU A 1 128 ? -15.478 -4.358 16.124 1.00 84.88 128 LEU A O 1
ATOM 963 N N . GLU A 1 129 ? -14.057 -4.730 17.837 1.00 85.31 129 GLU A N 1
ATOM 964 C CA . GLU A 1 129 ? -14.937 -4.244 18.892 1.00 85.31 129 GLU A CA 1
ATOM 965 C C . GLU A 1 129 ? -14.492 -2.839 19.317 1.00 85.31 129 GLU A C 1
ATOM 967 O O . GLU A 1 129 ? -13.287 -2.572 19.379 1.00 85.31 129 GLU A O 1
ATOM 972 N N . PRO A 1 130 ? -15.434 -1.914 19.561 1.00 84.31 130 PRO A N 1
ATOM 973 C CA . PRO A 1 130 ? -15.094 -0.600 20.078 1.00 84.31 130 PRO A CA 1
ATOM 974 C C . PRO A 1 130 ? -14.500 -0.732 21.483 1.00 84.31 130 PRO A C 1
ATOM 976 O O . PRO A 1 130 ? -15.033 -1.451 22.326 1.00 84.31 130 PRO A O 1
ATOM 979 N N . VAL A 1 131 ? -13.415 -0.004 21.730 1.00 84.75 131 VAL A N 1
ATOM 980 C CA . VAL A 1 131 ? -12.752 0.094 23.035 1.00 84.75 131 VAL A CA 1
ATOM 981 C C . VAL A 1 131 ? -12.499 1.563 23.356 1.00 84.75 131 VAL A C 1
ATOM 983 O O . VAL A 1 131 ? -12.301 2.363 22.441 1.00 84.75 131 VAL A O 1
ATOM 986 N N . GLU A 1 132 ? -12.526 1.919 24.640 1.00 84.06 132 GLU A N 1
ATOM 987 C CA . GLU A 1 132 ? -12.234 3.289 25.091 1.00 84.06 132 GLU A CA 1
ATOM 988 C C . GLU A 1 132 ? -10.745 3.624 24.943 1.00 84.06 132 GLU A C 1
ATOM 990 O O . GLU A 1 132 ? -10.398 4.735 24.555 1.00 84.06 132 GLU A O 1
ATOM 995 N N . GLU A 1 133 ? -9.870 2.642 25.174 1.00 83.50 133 GLU A N 1
ATOM 996 C CA . GLU A 1 133 ? -8.418 2.789 25.082 1.00 83.50 133 GLU A CA 1
ATOM 997 C C . GLU A 1 133 ? -7.796 1.614 24.319 1.00 83.50 133 GLU A C 1
ATOM 999 O O . GLU A 1 133 ? -8.240 0.467 24.417 1.00 83.50 133 GLU A O 1
ATOM 1004 N N . THR A 1 134 ? -6.745 1.893 23.547 1.00 80.88 134 THR A N 1
ATOM 1005 C CA . THR A 1 134 ? -5.968 0.879 22.827 1.00 80.88 134 THR A CA 1
ATOM 1006 C C . THR A 1 134 ? -4.522 1.329 22.643 1.00 80.88 134 THR A C 1
ATOM 1008 O O . THR A 1 134 ? -4.206 2.516 22.726 1.00 80.88 134 THR A O 1
ATOM 1011 N N . ILE A 1 135 ? -3.630 0.381 22.359 1.00 76.25 135 ILE A N 1
ATOM 1012 C CA . ILE A 1 135 ? -2.236 0.672 22.026 1.00 76.25 135 ILE A CA 1
ATOM 1013 C C . ILE A 1 135 ? -2.138 0.905 20.519 1.00 76.25 135 ILE A C 1
ATOM 1015 O O . ILE A 1 135 ? -2.284 -0.019 19.716 1.00 76.25 135 ILE A O 1
ATOM 1019 N N . VAL A 1 136 ? -1.833 2.142 20.130 1.00 70.50 136 VAL A N 1
ATOM 1020 C CA . VAL A 1 136 ? -1.453 2.470 18.753 1.00 70.50 136 VAL A CA 1
ATOM 1021 C C . VAL A 1 136 ? 0.045 2.201 18.609 1.00 70.50 136 VAL A C 1
ATOM 1023 O O . VAL A 1 136 ? 0.868 2.961 19.104 1.00 70.50 136 VAL A O 1
ATOM 1026 N N . GLY A 1 137 ? 0.395 1.066 17.998 1.00 67.69 137 GLY A N 1
ATOM 1027 C CA . GLY A 1 137 ? 1.786 0.671 17.756 1.00 67.69 137 GLY A CA 1
ATOM 1028 C C . GLY A 1 137 ? 2.379 1.368 16.528 1.00 67.69 137 GLY A C 1
ATOM 1029 O O . GLY A 1 137 ? 2.749 2.534 16.564 1.00 67.69 137 GLY A O 1
ATOM 1030 N N . HIS A 1 138 ? 2.465 0.648 15.409 1.00 66.69 138 HIS A N 1
ATOM 1031 C CA . HIS A 1 138 ? 3.000 1.165 14.144 1.00 66.69 138 HIS A CA 1
ATOM 1032 C C . HIS A 1 138 ? 1.882 1.272 13.106 1.00 66.69 138 HIS A C 1
ATOM 1034 O O . HIS A 1 138 ? 1.766 0.442 12.197 1.00 66.69 138 HIS A O 1
ATOM 1040 N N . ALA A 1 139 ? 1.010 2.262 13.289 1.00 67.44 139 ALA A N 1
ATOM 1041 C CA . ALA A 1 139 ? -0.140 2.496 12.427 1.00 67.44 139 ALA A CA 1
ATOM 1042 C C . ALA A 1 139 ? -0.056 3.881 11.789 1.00 67.44 139 ALA A C 1
ATOM 1044 O O . ALA A 1 139 ? 0.301 4.855 12.439 1.00 67.44 139 ALA A O 1
ATOM 1045 N N . LEU A 1 140 ? -0.415 3.951 10.509 1.00 71.81 140 LEU A N 1
ATOM 1046 C CA . LEU A 1 140 ? -0.638 5.211 9.820 1.00 71.81 140 LEU A CA 1
ATOM 1047 C C . LEU A 1 140 ? -2.138 5.521 9.876 1.00 71.81 140 LEU A C 1
ATOM 1049 O O . LEU A 1 140 ? -2.934 4.792 9.276 1.00 71.81 140 LEU A O 1
ATOM 1053 N N . ALA A 1 141 ? -2.530 6.588 10.566 1.00 76.19 141 ALA A N 1
ATOM 1054 C CA . ALA A 1 141 ? -3.932 6.972 10.723 1.00 76.19 141 ALA A CA 1
ATOM 1055 C C . ALA A 1 141 ? -4.245 8.298 10.007 1.00 76.19 141 ALA A C 1
ATOM 1057 O O . ALA A 1 141 ? -3.355 9.122 9.814 1.00 76.19 141 ALA A O 1
ATOM 1058 N N . PRO A 1 142 ? -5.495 8.560 9.586 1.00 80.75 142 PRO A N 1
ATOM 1059 C CA . PRO A 1 142 ? -5.912 9.913 9.213 1.00 80.75 142 PRO A CA 1
ATOM 1060 C C . PRO A 1 142 ? -5.690 10.902 10.372 1.00 80.75 142 PRO A C 1
ATOM 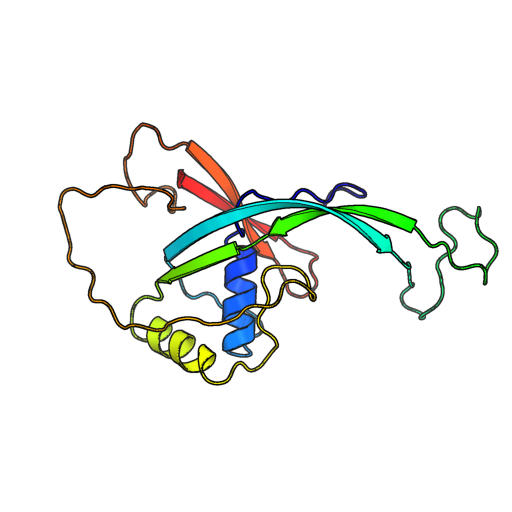1062 O O . PRO A 1 142 ? -5.676 10.493 11.527 1.00 80.75 142 PRO A O 1
ATOM 1065 N N . VAL A 1 143 ? -5.603 12.207 10.088 1.00 82.81 143 VAL A N 1
ATOM 1066 C CA . VAL A 1 143 ? -5.391 13.253 11.122 1.00 82.81 143 VAL A CA 1
ATOM 1067 C C . VAL A 1 143 ? -6.455 13.257 12.230 1.00 82.81 143 VAL A C 1
ATOM 1069 O O . VAL A 1 143 ? -6.196 13.709 13.335 1.00 82.81 143 VAL A O 1
ATOM 1072 N N . SER A 1 144 ? -7.641 12.714 11.963 1.00 82.12 144 SER A N 1
ATOM 1073 C CA . SER A 1 144 ? -8.716 12.542 12.946 1.00 82.12 144 SER A CA 1
ATOM 1074 C C . SER A 1 144 ? -8.840 11.103 13.472 1.00 82.12 144 SER A C 1
ATOM 1076 O O . SER A 1 144 ? -9.919 10.708 13.903 1.00 82.12 144 SER A O 1
ATOM 1078 N N . GLY A 1 145 ? -7.803 10.276 13.316 1.00 77.38 145 GLY A N 1
ATOM 1079 C CA . GLY A 1 145 ? -7.856 8.837 13.583 1.00 77.38 145 GLY A CA 1
ATOM 1080 C C . GLY A 1 145 ? -7.575 8.438 15.032 1.00 77.38 145 GLY A C 1
ATOM 1081 O O . GLY A 1 145 ? -8.050 7.389 15.452 1.00 77.38 145 GLY A O 1
ATOM 1082 N N . HIS A 1 146 ? -6.820 9.249 15.776 1.00 79.88 146 HIS A N 1
ATOM 1083 C CA . HIS A 1 146 ? -6.542 9.090 17.208 1.00 79.88 146 HIS A CA 1
ATOM 1084 C C . HIS A 1 146 ? -5.981 10.401 17.783 1.00 79.88 146 HIS A C 1
ATOM 1086 O O . HIS A 1 146 ? -5.638 11.317 17.036 1.00 79.88 146 HIS A O 1
ATOM 1092 N N . ASP A 1 147 ? -5.839 10.462 19.102 1.00 83.56 147 ASP A N 1
ATOM 1093 C CA . ASP A 1 147 ? -5.389 11.619 19.885 1.00 83.56 147 ASP A CA 1
ATOM 1094 C C . ASP A 1 147 ? -4.041 11.399 20.605 1.00 83.56 147 ASP A C 1
ATOM 1096 O O . ASP A 1 147 ? -3.645 12.213 21.437 1.00 83.56 147 ASP A O 1
ATOM 1100 N N . VAL A 1 148 ? -3.308 10.331 20.256 1.00 84.00 148 VAL A N 1
ATOM 1101 C CA . VAL A 1 148 ? -1.969 10.015 20.795 1.00 84.00 148 VAL A CA 1
ATOM 1102 C C . VAL A 1 148 ? -1.039 11.246 20.754 1.00 84.00 148 VAL A C 1
ATOM 1104 O O . VAL A 1 148 ? -0.654 11.673 19.661 1.00 84.00 148 VAL A O 1
ATOM 1107 N N . PRO A 1 149 ? -0.607 11.795 21.910 1.00 84.19 149 PRO A N 1
ATOM 1108 C CA . PRO A 1 149 ? 0.137 13.060 21.953 1.00 84.19 149 PRO A CA 1
ATOM 1109 C C . PRO A 1 149 ? 1.521 13.024 21.297 1.00 84.19 149 PRO A C 1
ATOM 1111 O O . PRO A 1 149 ? 2.034 14.061 20.885 1.00 84.19 149 PRO A O 1
ATOM 1114 N N . SER A 1 150 ? 2.148 11.847 21.224 1.00 83.12 150 SER A N 1
ATOM 1115 C CA . SER A 1 150 ? 3.464 11.664 20.602 1.00 83.12 150 SER A CA 1
ATOM 1116 C C . SER A 1 150 ? 3.411 11.516 19.082 1.00 83.12 150 SER A C 1
ATOM 1118 O O . SER A 1 150 ? 4.470 11.442 18.460 1.00 83.12 150 SER A O 1
ATOM 1120 N N . ALA A 1 151 ? 2.217 11.438 18.490 1.00 82.06 151 ALA A N 1
ATOM 1121 C CA . ALA A 1 151 ? 2.076 11.228 17.060 1.00 82.06 151 ALA A CA 1
ATOM 1122 C C . ALA A 1 151 ? 2.405 12.492 16.259 1.00 82.06 151 ALA A C 1
ATOM 1124 O O . ALA A 1 151 ? 2.048 13.611 16.635 1.00 82.06 151 ALA A O 1
ATOM 1125 N N . VAL A 1 152 ? 3.057 12.312 15.114 1.00 83.94 152 VAL A N 1
ATOM 1126 C CA . VAL A 1 152 ? 3.501 13.390 14.232 1.00 83.94 152 VAL A CA 1
ATOM 1127 C C . VAL A 1 152 ? 2.740 13.327 12.913 1.00 83.94 152 VAL A C 1
ATOM 1129 O O . VAL A 1 152 ? 2.536 12.267 12.324 1.00 83.94 152 VAL A O 1
ATOM 1132 N N . ALA A 1 153 ? 2.320 14.492 12.415 1.00 87.00 153 ALA A N 1
ATOM 1133 C CA . ALA A 1 153 ? 1.691 14.588 11.107 1.00 87.00 153 ALA A CA 1
ATOM 1134 C C . ALA A 1 153 ? 2.733 14.432 9.986 1.00 87.00 153 ALA A C 1
ATOM 1136 O O . ALA A 1 153 ? 3.642 15.250 9.825 1.00 87.00 153 ALA A O 1
ATOM 1137 N N . HIS A 1 154 ? 2.554 13.410 9.156 1.00 84.19 154 HIS A N 1
ATOM 1138 C CA . HIS A 1 154 ? 3.337 13.141 7.962 1.00 84.19 154 HIS A CA 1
ATOM 1139 C C . HIS A 1 154 ? 2.500 13.335 6.703 1.00 84.19 154 HIS A C 1
ATOM 1141 O O . HIS A 1 154 ? 1.429 12.751 6.531 1.00 84.19 154 HIS A O 1
ATOM 1147 N N . ARG A 1 155 ? 3.035 14.113 5.761 1.00 87.12 155 ARG A N 1
ATOM 1148 C CA . ARG A 1 155 ? 2.429 14.290 4.443 1.00 87.12 155 ARG A CA 1
ATOM 1149 C C . ARG A 1 155 ? 2.918 13.215 3.484 1.00 87.12 155 ARG A C 1
ATOM 1151 O O . ARG A 1 155 ? 4.102 13.161 3.154 1.00 87.12 155 ARG A O 1
ATOM 1158 N N . MET A 1 156 ? 2.004 12.381 2.998 1.00 85.06 156 MET A N 1
ATOM 1159 C CA . MET A 1 156 ? 2.332 11.225 2.159 1.00 85.06 156 MET A CA 1
ATOM 1160 C C . MET A 1 156 ? 1.505 11.186 0.874 1.00 85.06 156 MET A C 1
ATOM 1162 O O . MET A 1 156 ? 0.419 11.760 0.778 1.00 85.06 156 MET A O 1
ATOM 1166 N N . ALA A 1 157 ? 2.030 10.492 -0.138 1.00 85.56 157 ALA A N 1
ATOM 1167 C CA . ALA A 1 157 ? 1.315 10.254 -1.384 1.00 85.56 157 ALA A CA 1
ATOM 1168 C C . ALA A 1 157 ? 0.150 9.283 -1.131 1.00 85.56 157 ALA A C 1
ATOM 1170 O O . ALA A 1 157 ? 0.355 8.075 -0.966 1.00 85.56 157 ALA A O 1
ATOM 1171 N N . ALA A 1 158 ? -1.068 9.821 -1.122 1.00 85.06 158 ALA A N 1
ATOM 1172 C CA . ALA A 1 158 ? -2.308 9.090 -0.888 1.00 85.06 158 ALA A CA 1
ATOM 1173 C C . ALA A 1 158 ? -2.776 8.334 -2.137 1.00 85.06 158 ALA A C 1
ATOM 1175 O O . ALA A 1 158 ? -3.267 7.210 -2.037 1.00 85.06 158 ALA A O 1
ATOM 1176 N N . SER A 1 159 ? -2.606 8.932 -3.320 1.00 84.44 159 SER A N 1
ATOM 1177 C CA . SER A 1 159 ? -2.833 8.282 -4.613 1.00 84.44 159 SER A CA 1
ATOM 1178 C C . SER A 1 159 ? -1.987 8.918 -5.719 1.00 84.44 159 SER A C 1
ATOM 1180 O O . SER A 1 159 ? -1.547 10.063 -5.613 1.00 84.44 159 SER A O 1
ATOM 1182 N N . ILE A 1 160 ? -1.746 8.157 -6.784 1.00 83.12 160 ILE A N 1
ATOM 1183 C CA . ILE A 1 160 ? -1.034 8.593 -7.989 1.00 83.12 160 ILE A CA 1
ATOM 1184 C C . ILE A 1 160 ? -1.922 8.222 -9.178 1.00 83.12 160 ILE A C 1
ATOM 1186 O O . ILE A 1 160 ? -2.473 7.119 -9.195 1.00 83.12 160 ILE A O 1
ATOM 1190 N N . SER A 1 161 ? -2.099 9.127 -10.143 1.00 81.50 161 SER A N 1
ATOM 1191 C CA . SER A 1 161 ? -2.867 8.822 -11.356 1.00 81.50 161 SER A CA 1
ATOM 1192 C C . SER A 1 161 ? -2.194 7.731 -12.189 1.00 81.50 161 SER A C 1
ATOM 1194 O O . SER A 1 161 ? -0.988 7.501 -12.103 1.00 81.50 161 SER A O 1
ATOM 1196 N N . THR A 1 162 ? -2.975 7.048 -13.021 1.00 77.69 162 THR A N 1
ATOM 1197 C CA . THR A 1 162 ? -2.493 5.959 -13.885 1.00 77.69 162 THR A CA 1
ATOM 1198 C C . THR A 1 162 ? -1.413 6.414 -14.869 1.00 77.69 162 THR A C 1
ATOM 1200 O O . THR A 1 162 ? -0.438 5.693 -15.072 1.00 77.69 162 THR A O 1
ATOM 1203 N N . ASP A 1 163 ? -1.530 7.631 -15.407 1.00 80.44 163 ASP A N 1
ATOM 1204 C CA . ASP A 1 163 ? -0.511 8.288 -16.243 1.00 80.44 163 ASP A CA 1
ATOM 1205 C C . ASP A 1 163 ? 0.720 8.773 -15.452 1.00 80.44 163 ASP A C 1
ATOM 1207 O O . ASP A 1 163 ? 1.715 9.193 -16.037 1.00 80.44 163 ASP A O 1
ATOM 1211 N N . ARG A 1 164 ? 0.668 8.698 -14.115 1.00 76.44 164 ARG A N 1
ATOM 1212 C CA . ARG A 1 164 ? 1.676 9.185 -13.163 1.00 76.44 164 ARG A CA 1
ATOM 1213 C C . ARG A 1 164 ? 1.977 10.682 -13.260 1.00 76.44 164 ARG A C 1
ATOM 1215 O O . ARG A 1 164 ? 3.007 11.123 -12.751 1.00 76.44 164 ARG A O 1
ATOM 1222 N N . MET A 1 165 ? 1.092 11.463 -13.876 1.00 80.50 165 MET A N 1
ATOM 1223 C CA . MET A 1 165 ? 1.257 12.912 -14.020 1.00 80.50 165 MET A CA 1
ATOM 1224 C C . MET A 1 165 ? 0.776 13.679 -12.789 1.00 80.50 165 MET A C 1
ATOM 1226 O O . MET A 1 165 ? 1.261 14.774 -12.511 1.00 80.50 165 MET A O 1
ATOM 1230 N N . SER A 1 166 ? -0.136 13.096 -12.010 1.00 82.19 166 SER A N 1
ATOM 1231 C CA . SER A 1 166 ? -0.688 13.717 -10.809 1.00 82.19 166 SER A CA 1
ATOM 1232 C C . SER A 1 166 ? -0.464 12.845 -9.574 1.00 82.19 166 SER A C 1
ATOM 1234 O O . SER A 1 166 ? -0.532 11.615 -9.612 1.00 82.19 166 SER A O 1
ATOM 1236 N N . THR A 1 167 ? -0.161 13.492 -8.450 1.00 87.50 167 THR A N 1
ATOM 1237 C CA . THR A 1 167 ? -0.041 12.847 -7.139 1.00 87.50 167 THR A CA 1
ATOM 1238 C C . THR A 1 167 ? -0.924 13.595 -6.157 1.00 87.50 167 THR A C 1
ATOM 1240 O O . THR A 1 167 ? -0.748 14.796 -5.952 1.00 87.50 167 THR A O 1
ATOM 1243 N N . ARG A 1 168 ? -1.865 12.883 -5.537 1.00 88.50 168 ARG A N 1
ATOM 1244 C CA . ARG A 1 168 ? -2.658 13.402 -4.428 1.00 88.50 168 ARG A CA 1
ATOM 1245 C C . ARG A 1 168 ? -1.902 13.146 -3.134 1.00 88.50 168 ARG A C 1
ATOM 1247 O O . ARG A 1 168 ? -1.583 12.003 -2.810 1.00 88.50 168 ARG A O 1
ATOM 1254 N N . TRP A 1 169 ? -1.666 14.211 -2.383 1.00 88.94 169 TRP A N 1
ATOM 1255 C CA . TRP A 1 169 ? -1.056 14.157 -1.060 1.00 88.94 169 TRP A CA 1
ATOM 1256 C C . TRP A 1 169 ? -2.138 14.203 0.017 1.00 88.94 169 TRP A C 1
ATOM 1258 O O . TRP A 1 169 ? -3.186 14.825 -0.171 1.00 88.94 169 TRP A O 1
ATOM 1268 N N . SER A 1 170 ? -1.917 13.523 1.133 1.00 88.19 170 SER A N 1
ATOM 1269 C CA . SER A 1 170 ? -2.766 13.622 2.322 1.00 88.19 170 SER A CA 1
ATOM 1270 C C . SER A 1 170 ? -1.905 13.524 3.570 1.00 88.19 170 SER A C 1
ATOM 1272 O O . SER A 1 170 ? -0.793 12.992 3.516 1.00 88.19 170 SER A O 1
ATOM 1274 N N . ASP A 1 171 ? -2.419 14.086 4.653 1.00 89.06 171 ASP A N 1
ATOM 1275 C CA . ASP A 1 171 ? -1.738 14.115 5.936 1.00 89.06 171 ASP A CA 1
ATOM 1276 C C . ASP A 1 171 ? -2.217 12.934 6.779 1.00 89.06 171 ASP A C 1
ATOM 1278 O O . ASP A 1 171 ? -3.399 12.571 6.761 1.00 89.06 171 ASP A O 1
ATOM 1282 N N . TYR A 1 172 ? -1.274 12.322 7.478 1.00 83.12 172 TYR A N 1
ATOM 1283 C CA . TYR A 1 172 ? -1.480 11.138 8.291 1.00 83.12 172 TYR A CA 1
ATOM 1284 C C . TYR A 1 172 ? -0.736 11.281 9.614 1.00 83.12 172 TYR A C 1
ATOM 1286 O O . TYR A 1 172 ? 0.341 11.866 9.635 1.00 83.12 172 TYR A O 1
ATOM 1294 N N . LEU A 1 173 ? -1.288 10.743 10.694 1.00 81.00 173 LEU A N 1
ATOM 1295 C CA . LEU A 1 173 ? -0.602 10.612 11.974 1.00 81.00 173 LEU A CA 1
ATOM 1296 C C . LEU A 1 173 ? 0.183 9.300 12.005 1.00 81.00 173 LEU A C 1
ATOM 1298 O O . LEU A 1 173 ? -0.302 8.275 11.512 1.00 81.00 173 LEU A O 1
ATOM 1302 N N . TRP A 1 174 ? 1.386 9.369 12.568 1.00 72.44 174 TRP A N 1
ATOM 1303 C CA . TRP A 1 174 ? 2.229 8.236 12.936 1.00 72.44 174 TRP A CA 1
ATOM 1304 C C . TRP A 1 174 ? 2.784 8.457 14.338 1.00 72.44 174 TRP A C 1
ATOM 1306 O O . TRP A 1 174 ? 3.208 9.605 14.601 1.00 72.44 174 TRP A O 1
#

Organism: Streptomyces nigrescens (NCBI:txid1920)

Sequence (174 aa):
MFPGLTRGLPVPPPSTVRGLLAAATGAPCESLAFGMTAWSEGDGVDAETYHPIDATGLNPAVSGRVRAGKGGMTLRSRPFLTGVHLTVWLPGREGDRVARAFRRPRWALRLGRSQDLVHVEARAQVVLEPVEETIVGHALAPVSGHDVPSAVAHRMAASISTDRMSTRWSDYLW

Secondary structure (DSSP, 8-state):
--TT--PPPSS--HHHHHHHHHHHHT-S------EEEEEEEEEEEEEEEE----TTSS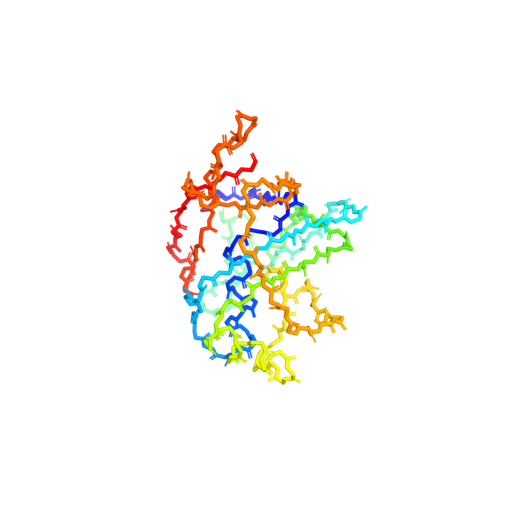---GGG-S-TTS---EEEEEEEEEEEEEEEE--HHHHHHHHHHTTS-SS--BSSSTTSB---------PPPP-S-----S--EETTS---TT--EEEEEEEE-TTSS-EEEEEEE-

pLDDT: mean 81.44, std 15.22, range [28.3, 97.5]

Solvent-accessible surface area (backbone atoms only — not comparable to full-atom values): 10925 Å² total; per-residue (Å²): 130,68,88,92,63,64,79,64,65,93,50,86,48,59,26,35,52,32,51,30,52,10,19,20,61,58,42,98,67,49,82,77,73,67,49,50,37,59,50,52,79,43,72,49,74,43,82,45,79,41,73,64,62,42,100,85,72,45,55,63,48,68,87,78,78,34,61,84,87,54,70,68,69,39,80,39,73,34,50,46,74,39,70,72,47,76,52,74,47,54,61,65,74,68,18,54,55,50,61,54,21,65,79,63,45,66,40,83,45,33,67,73,48,92,82,39,67,60,80,86,88,81,86,78,92,79,85,87,76,93,67,97,73,81,86,83,78,71,46,66,32,51,73,88,62,70,80,65,84,87,48,45,83,43,79,41,54,50,37,63,45,91,87,63,82,49,72,45,70,44,61,24,28,71

Radius of gyration: 19.35 Å; Cα contacts (8 Å, |Δi|>4): 255; chains: 1; bounding box: 46×32×57 Å

InterPro domains:
  IPR013422 CRISPR-associated protein Cas5, N-terminal [TIGR02593] (9-26)
  IPR021124 CRISPR-associated protein, Cas5 [PF09704] (9-124)

Foldseek 3Di:
DDPQDADDDQAQFLQLVQVLLCQLLVNQTDPFDKWKFKHFPFKDKDFDWDFDADPVRFQPPPPVPAPGPRTPTDTGIHMDTHRMDMDMGGDDPVSVSSLVSNVPGPHFRARPDPPRGDDDDDDDDDDDDDDPDDDDDGIWAAPPGDDPPPWDKDKTFNHAHPVRPDTDIGITID

Nearest PDB structures (foldseek):
  5u0a-assembly1_N  TM=6.273E-01  e=1.917E-05  Thermobifida fusca YX
  8yha-assembly1_A  TM=5.676E-01  e=2.745E-05  Candidatus Cloacimonetes bacterium ADurb.Bin088
  8zol-assembly1_B  TM=5.526E-01  e=7.380E-04  Candidatus Cloacimonetes bacterium ADurb.Bin088
  4n77-assembly1_A  TM=4.894E-01  e=7.380E-04  Thermus thermophilus HB8
  8ip0-assembly1_A  TM=4.777E-01  e=2.167E-03  Synechocystis sp. PCC 6714

Mean predicted aligned error: 9.08 Å